Protein AF-A0A9D4SBM6-F1 (afdb_monomer_lite)

Sequence (102 aa):
MSIVPILRCQQIPYCDVNSSHTAMSTVPILRCQQFPYCDVNSSHSAMSTVPILRCQQFPYCDVNSSHTAMSIFLILRCQQFQYCDVNSSNSAMSTVSILRCQ

Foldseek 3Di:
DEDEAEDEADDDQEEEAEEEDEDQEYEYAYAYEDYAEYHAHYAYEHQEYEYHYEEEAYQEYEHEAEYEHQEYHAEAHYEDYNYYHHHYHYHYVYYHYDHHYD

Organism: Dreissena polymorpha (NCBI:txid45954)

pLDDT: mean 76.59, std 6.21, range [62.5, 85.69]

Radius of gyration: 13.08 Å; chains: 1; bounding box: 22×25×34 Å

Secondary structure (DSSP, 8-state):
-EE--EEEEES-SEEEEEEEEESSEE--EEEEES-SEEEEEEEEESSEE--EEEEEEEEEEEEEEEEEEEEEEEEEEEEEEEEEEEEEEEEEEEEEEEEEE-

Structure (mmCIF, N/CA/C/O backbone):
data_AF-A0A9D4SBM6-F1
#
_entry.id   AF-A0A9D4SBM6-F1
#
loop_
_atom_site.group_PDB
_atom_site.id
_atom_site.type_symbol
_atom_site.label_atom_id
_atom_site.label_alt_id
_atom_site.label_comp_id
_atom_site.label_asym_id
_atom_site.label_entity_id
_atom_site.label_seq_id
_atom_site.pdbx_PDB_ins_code
_atom_site.Cartn_x
_atom_site.Cartn_y
_atom_site.Cartn_z
_atom_site.occupancy
_atom_site.B_iso_or_equiv
_atom_site.auth_seq_id
_atom_site.auth_comp_id
_atom_site.auth_asym_id
_atom_site.auth_atom_id
_atom_site.pdbx_PDB_model_num
ATOM 1 N N . MET A 1 1 ? 12.780 8.195 -15.527 1.00 70.31 1 MET A N 1
ATOM 2 C CA . MET A 1 1 ? 11.978 9.172 -14.758 1.00 70.31 1 MET A CA 1
ATOM 3 C C . MET A 1 1 ? 11.522 8.476 -13.486 1.00 70.31 1 MET A C 1
ATOM 5 O O . MET A 1 1 ? 10.948 7.396 -13.598 1.00 70.31 1 MET A O 1
ATOM 9 N N . SER A 1 2 ? 11.851 9.022 -12.316 1.00 80.12 2 SER A N 1
ATOM 10 C CA . SER A 1 2 ? 11.610 8.386 -11.011 1.00 80.12 2 SER A CA 1
ATOM 11 C C . SER A 1 2 ? 10.697 9.262 -10.162 1.00 80.12 2 SER A C 1
ATOM 13 O O . SER A 1 2 ? 10.819 10.484 -10.222 1.00 80.12 2 SER A O 1
ATOM 15 N N . ILE A 1 3 ? 9.802 8.653 -9.382 1.00 82.81 3 ILE A N 1
ATOM 16 C CA . ILE A 1 3 ? 8.828 9.369 -8.545 1.00 82.81 3 ILE A CA 1
ATOM 17 C C . ILE A 1 3 ? 8.987 8.921 -7.090 1.00 82.81 3 ILE A C 1
ATOM 19 O O . ILE A 1 3 ? 9.069 7.724 -6.804 1.00 82.81 3 ILE A O 1
ATOM 23 N N . VAL A 1 4 ? 9.021 9.885 -6.170 1.00 85.69 4 VAL A N 1
ATOM 24 C CA . VAL A 1 4 ? 9.121 9.648 -4.722 1.00 85.69 4 VAL A CA 1
ATOM 25 C C . VAL A 1 4 ? 7.950 10.354 -4.033 1.00 85.69 4 VAL A C 1
ATOM 27 O O . VAL A 1 4 ? 8.103 11.484 -3.567 1.00 85.69 4 VAL A O 1
ATOM 30 N N . PRO A 1 5 ? 6.750 9.750 -4.032 1.00 79.75 5 PRO A N 1
ATOM 31 C CA . PRO A 1 5 ? 5.611 10.322 -3.336 1.00 79.75 5 PRO A CA 1
ATOM 32 C C . PRO A 1 5 ? 5.805 10.134 -1.828 1.00 79.75 5 PRO A C 1
ATOM 34 O O . PRO A 1 5 ? 6.087 9.033 -1.353 1.00 79.75 5 PRO A O 1
ATOM 37 N N . ILE A 1 6 ? 5.677 11.226 -1.077 1.00 82.62 6 ILE A N 1
ATOM 38 C CA . ILE A 1 6 ? 5.776 11.218 0.382 1.00 82.62 6 ILE A CA 1
ATOM 39 C C . ILE A 1 6 ? 4.440 11.679 0.933 1.00 82.62 6 ILE A C 1
ATOM 41 O O . ILE A 1 6 ? 4.046 12.824 0.714 1.00 82.62 6 ILE A O 1
ATOM 45 N N . LEU A 1 7 ? 3.781 10.810 1.690 1.00 78.25 7 LEU A N 1
ATOM 46 C CA . LEU A 1 7 ? 2.558 11.154 2.392 1.00 78.25 7 LEU A CA 1
ATOM 47 C C . LEU A 1 7 ? 2.750 11.008 3.901 1.00 78.25 7 LEU A C 1
ATOM 49 O O . LEU A 1 7 ? 3.341 10.045 4.404 1.00 78.25 7 LEU A O 1
ATOM 53 N N . ARG A 1 8 ? 2.269 12.014 4.631 1.00 77.19 8 ARG A N 1
ATOM 54 C CA . ARG A 1 8 ? 2.300 12.057 6.090 1.00 77.19 8 ARG A CA 1
ATOM 55 C C . ARG A 1 8 ? 0.896 12.334 6.605 1.00 77.19 8 ARG A C 1
ATOM 57 O O . ARG A 1 8 ? 0.384 13.428 6.406 1.00 77.19 8 ARG A O 1
ATOM 64 N N . CYS A 1 9 ? 0.324 11.362 7.300 1.00 70.56 9 CYS A N 1
ATOM 65 C CA . CYS A 1 9 ? -0.905 11.527 8.067 1.00 70.56 9 CYS A CA 1
ATOM 66 C C . CYS A 1 9 ? -0.509 11.777 9.541 1.00 70.56 9 CYS A C 1
ATOM 68 O O . CYS A 1 9 ? 0.220 10.965 10.123 1.00 70.56 9 CYS A O 1
ATOM 70 N N . GLN A 1 10 ? -0.994 12.870 10.162 1.00 71.25 10 GLN A N 1
ATOM 71 C CA . GLN A 1 10 ? -0.878 13.139 11.614 1.00 71.25 10 GLN A CA 1
ATOM 72 C C . GLN A 1 10 ? -2.213 13.650 12.220 1.00 71.25 10 GLN A C 1
ATOM 74 O O . GLN A 1 10 ? -2.836 14.524 11.631 1.00 71.25 10 GLN A O 1
ATOM 79 N N . GLN A 1 11 ? -2.626 13.134 13.392 1.00 63.00 11 GLN A N 1
ATOM 80 C CA . GLN A 1 11 ? -3.728 13.628 14.262 1.00 63.00 11 GLN A CA 1
ATOM 81 C C . GLN A 1 11 ? -5.153 13.837 13.655 1.00 63.00 11 GLN A C 1
ATOM 83 O O . GLN A 1 11 ? -5.696 14.935 13.682 1.00 63.00 11 GLN A O 1
ATOM 88 N N . ILE A 1 12 ? -5.816 12.779 13.180 1.00 63.03 12 ILE A N 1
ATOM 89 C CA . ILE A 1 12 ? -7.151 12.739 12.557 1.00 63.03 12 ILE A CA 1
ATOM 90 C C . ILE A 1 12 ? -7.802 11.381 12.867 1.00 63.03 12 ILE A C 1
ATOM 92 O O . ILE A 1 12 ? -7.158 10.350 12.745 1.00 63.03 12 ILE A O 1
ATOM 96 N N . PRO A 1 13 ? -9.079 11.321 13.262 1.00 65.62 13 PRO A N 1
ATOM 97 C CA . PRO A 1 13 ? -9.700 10.090 13.768 1.00 65.62 13 PRO A CA 1
ATOM 98 C C . PRO A 1 13 ? -9.765 8.935 12.750 1.00 65.62 13 PRO A C 1
ATOM 100 O O . PRO A 1 13 ? -9.902 7.781 13.147 1.00 65.62 13 PRO A O 1
ATOM 103 N N . TYR A 1 14 ? -9.655 9.236 11.458 1.00 72.81 14 TYR A N 1
ATOM 104 C CA . TYR A 1 14 ? -9.648 8.282 10.355 1.00 72.81 14 TYR A CA 1
ATOM 105 C C . TYR A 1 14 ? -8.741 8.834 9.244 1.00 72.81 14 TYR A C 1
ATOM 107 O O . TYR A 1 14 ? -8.877 10.004 8.879 1.00 72.81 14 TYR A O 1
ATOM 115 N N . CYS A 1 15 ? -7.807 8.029 8.734 1.00 72.31 15 CYS A N 1
ATOM 116 C CA . CYS A 1 15 ? -6.980 8.359 7.565 1.00 72.31 15 CYS A CA 1
ATOM 117 C C . CYS A 1 15 ? -7.167 7.243 6.526 1.00 72.31 15 CYS A C 1
ATOM 119 O O . CYS A 1 15 ? -6.873 6.087 6.818 1.00 72.31 15 CYS A O 1
ATOM 121 N N . ASP A 1 16 ? -7.669 7.611 5.347 1.00 79.62 16 ASP A N 1
ATOM 122 C CA . ASP A 1 16 ? -7.720 6.769 4.149 1.00 79.62 16 ASP A CA 1
ATOM 123 C C . ASP A 1 16 ? -6.781 7.385 3.113 1.00 79.62 16 ASP A C 1
ATOM 125 O O . ASP A 1 16 ? -6.848 8.583 2.806 1.00 79.62 16 ASP A O 1
ATOM 129 N N . VAL A 1 17 ? -5.851 6.568 2.634 1.00 75.44 17 VAL A N 1
ATOM 130 C CA . VAL A 1 17 ? -4.850 6.946 1.650 1.00 75.44 17 VAL A CA 1
ATOM 131 C C . VAL A 1 17 ? -4.979 6.047 0.439 1.00 75.44 17 VAL A C 1
ATOM 133 O O . VAL A 1 17 ? -4.598 4.883 0.499 1.00 75.44 17 VAL A O 1
ATOM 136 N N . ASN A 1 18 ? -5.348 6.624 -0.704 1.00 82.44 18 ASN A N 1
ATOM 137 C CA . ASN A 1 18 ? -5.228 5.954 -1.994 1.00 82.44 18 ASN A CA 1
ATOM 138 C C . ASN A 1 18 ? -4.126 6.606 -2.841 1.00 82.44 18 ASN A C 1
ATOM 140 O O . ASN A 1 18 ? -4.155 7.811 -3.095 1.00 82.44 18 ASN A O 1
ATOM 144 N N . SER A 1 19 ? -3.133 5.831 -3.277 1.00 76.00 19 SER A N 1
ATOM 145 C CA . SER A 1 19 ? -2.013 6.330 -4.089 1.00 76.00 19 SER A CA 1
ATOM 146 C C . SER A 1 19 ? -1.733 5.425 -5.281 1.00 76.00 19 SER A C 1
ATOM 148 O O . SER A 1 19 ? -1.478 4.234 -5.122 1.00 76.00 19 SER A O 1
ATOM 150 N N . SER A 1 20 ? -1.712 6.003 -6.485 1.00 81.62 20 SER A N 1
ATOM 151 C CA . SER A 1 20 ? -1.428 5.275 -7.724 1.00 81.62 20 SER A CA 1
ATOM 152 C C . SER A 1 20 ? -0.358 5.962 -8.565 1.00 81.62 20 SER A C 1
ATOM 154 O O . SER A 1 20 ? -0.502 7.140 -8.896 1.00 81.62 20 SER A O 1
ATOM 156 N N . HIS A 1 21 ? 0.695 5.235 -8.948 1.00 77.75 21 HIS A N 1
ATOM 157 C CA . HIS A 1 21 ? 1.800 5.802 -9.731 1.00 77.75 21 HIS A CA 1
ATOM 158 C C . HIS A 1 21 ? 2.347 4.830 -10.774 1.00 77.75 21 HIS A C 1
ATOM 160 O O . HIS A 1 21 ? 2.520 3.642 -10.496 1.00 77.75 21 HIS A O 1
ATOM 166 N N . THR A 1 22 ? 2.708 5.382 -11.935 1.00 81.25 22 THR A N 1
ATOM 167 C CA . THR A 1 22 ? 3.383 4.664 -13.022 1.00 81.25 22 THR A CA 1
ATOM 168 C C . THR A 1 22 ? 4.674 5.392 -13.380 1.00 81.25 22 THR A C 1
ATOM 170 O O . THR A 1 22 ? 4.636 6.562 -13.761 1.00 81.25 22 THR A O 1
ATOM 173 N N . ALA A 1 23 ? 5.826 4.737 -13.232 1.00 79.81 23 ALA A N 1
ATOM 174 C CA . ALA A 1 23 ? 7.133 5.340 -13.522 1.00 79.81 23 ALA A CA 1
ATOM 175 C C . ALA A 1 23 ? 8.186 4.284 -13.873 1.00 79.81 23 ALA A C 1
ATOM 177 O O . ALA A 1 23 ? 7.920 3.094 -13.816 1.00 79.81 23 ALA A O 1
ATOM 178 N N . MET A 1 24 ? 9.419 4.694 -14.185 1.00 81.94 24 MET A N 1
ATOM 179 C C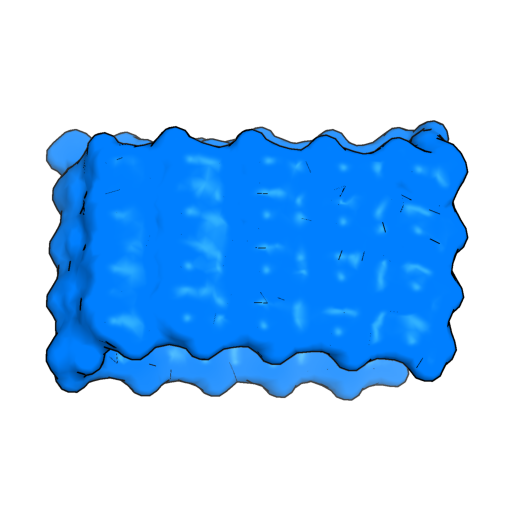A . MET A 1 24 ? 10.525 3.727 -14.297 1.00 81.94 24 MET A CA 1
ATOM 180 C C . MET A 1 24 ? 10.924 3.195 -12.916 1.00 81.94 24 MET A C 1
ATOM 182 O O . MET A 1 24 ? 11.162 2.000 -12.760 1.00 81.94 24 MET A O 1
ATOM 186 N N . SER A 1 25 ? 10.932 4.073 -11.911 1.00 81.69 25 SER A N 1
ATOM 187 C CA . SER A 1 25 ? 11.169 3.708 -10.515 1.00 81.69 25 SER A CA 1
ATOM 188 C C . SER A 1 25 ? 10.253 4.502 -9.586 1.00 81.69 25 SER A C 1
ATOM 190 O O . SER A 1 25 ? 10.114 5.718 -9.749 1.00 81.69 25 SER A O 1
ATOM 192 N N . THR A 1 26 ? 9.671 3.834 -8.592 1.00 82.12 26 THR A N 1
ATOM 193 C CA . THR A 1 26 ? 8.775 4.437 -7.590 1.00 82.12 26 THR A CA 1
ATOM 194 C C . THR A 1 26 ? 9.236 4.125 -6.173 1.00 82.12 26 THR A C 1
ATOM 196 O O . THR A 1 26 ? 9.446 2.965 -5.830 1.00 82.12 26 THR A O 1
ATOM 199 N N . VAL A 1 27 ? 9.355 5.151 -5.330 1.00 85.25 27 VAL A N 1
ATOM 200 C CA . VAL A 1 27 ? 9.695 4.999 -3.904 1.00 85.25 27 VAL A CA 1
ATOM 201 C C . VAL A 1 27 ? 8.615 5.675 -3.059 1.00 85.25 27 VAL A C 1
ATOM 203 O O . VAL A 1 27 ? 8.789 6.826 -2.656 1.00 85.25 27 VAL A O 1
ATOM 206 N N . PRO A 1 28 ? 7.459 5.027 -2.850 1.00 78.62 28 PRO A N 1
ATOM 207 C CA . PRO A 1 28 ? 6.401 5.595 -2.032 1.00 78.62 28 PRO A CA 1
ATOM 208 C C . PRO A 1 28 ? 6.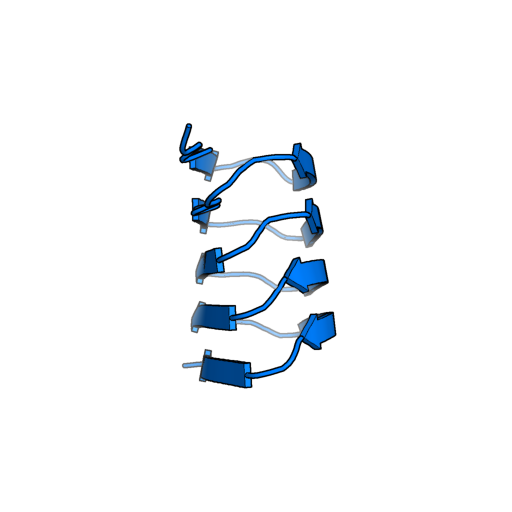771 5.506 -0.554 1.00 78.62 28 PRO A C 1
ATOM 210 O O . PRO A 1 28 ? 7.155 4.450 -0.049 1.00 78.62 28 PRO A O 1
ATOM 213 N N . ILE A 1 29 ? 6.662 6.637 0.139 1.00 83.06 29 ILE A N 1
ATOM 214 C CA . ILE A 1 29 ? 6.934 6.741 1.569 1.00 83.06 29 ILE A CA 1
ATOM 215 C C . ILE A 1 29 ? 5.656 7.185 2.266 1.00 83.06 29 ILE A C 1
ATOM 217 O O . ILE A 1 29 ? 5.238 8.335 2.125 1.00 83.06 29 ILE A O 1
ATOM 221 N N . LEU A 1 30 ? 5.083 6.299 3.075 1.00 77.69 30 LEU A N 1
ATOM 222 C CA . LEU A 1 30 ? 3.926 6.608 3.900 1.00 77.69 30 LEU A CA 1
ATOM 223 C C . LEU A 1 30 ? 4.292 6.565 5.382 1.00 77.69 30 LEU A C 1
ATOM 225 O O . LEU A 1 30 ? 4.882 5.603 5.883 1.00 77.69 30 LEU A O 1
ATOM 229 N N . ARG A 1 31 ? 3.954 7.644 6.092 1.00 78.81 31 ARG A N 1
ATOM 230 C CA . ARG A 1 31 ? 4.144 7.759 7.541 1.00 78.81 31 ARG A CA 1
ATOM 231 C C . ARG A 1 31 ? 2.836 8.147 8.214 1.00 78.81 31 ARG A C 1
ATOM 233 O O . ARG A 1 31 ? 2.349 9.255 7.996 1.00 78.81 31 ARG A O 1
ATOM 240 N N . CYS A 1 32 ? 2.350 7.281 9.092 1.00 71.75 32 CYS A N 1
ATOM 241 C CA . CYS A 1 32 ? 1.129 7.498 9.860 1.00 71.75 32 CYS A CA 1
ATOM 242 C C . CYS A 1 32 ? 1.450 7.441 11.367 1.00 71.75 32 CYS A C 1
ATOM 244 O O . CYS A 1 32 ? 2.167 6.543 11.822 1.00 71.75 32 CYS A O 1
ATOM 246 N N . GLN A 1 33 ? 0.967 8.421 12.140 1.00 71.56 33 GLN A N 1
ATOM 247 C CA . GLN A 1 33 ? 1.205 8.534 13.587 1.00 71.56 33 GLN A CA 1
ATOM 248 C C . GLN A 1 33 ? -0.081 8.921 14.337 1.00 71.56 33 GLN A C 1
ATOM 250 O O . GLN A 1 33 ? -0.678 9.943 14.002 1.00 71.56 33 GLN A O 1
ATOM 255 N N . GLN A 1 34 ? -0.406 8.167 15.398 1.00 62.50 34 GLN A N 1
ATOM 256 C CA . GLN A 1 34 ? -1.452 8.459 16.399 1.00 62.50 34 GLN A CA 1
ATOM 257 C C . GLN A 1 34 ? -2.893 8.505 15.865 1.00 62.50 34 GLN A C 1
ATOM 259 O O . GLN A 1 34 ? -3.498 9.578 15.819 1.00 62.50 34 GLN A O 1
ATOM 264 N N . PHE A 1 35 ? -3.474 7.349 15.520 1.00 65.88 35 PHE A N 1
ATOM 265 C CA . PHE A 1 35 ? -4.854 7.286 15.017 1.00 65.88 35 PHE A CA 1
ATOM 266 C C . PHE A 1 35 ? -5.630 6.046 15.490 1.00 65.88 35 PHE A C 1
ATOM 268 O O . PHE A 1 35 ? -5.012 5.008 15.709 1.00 65.88 35 PHE A 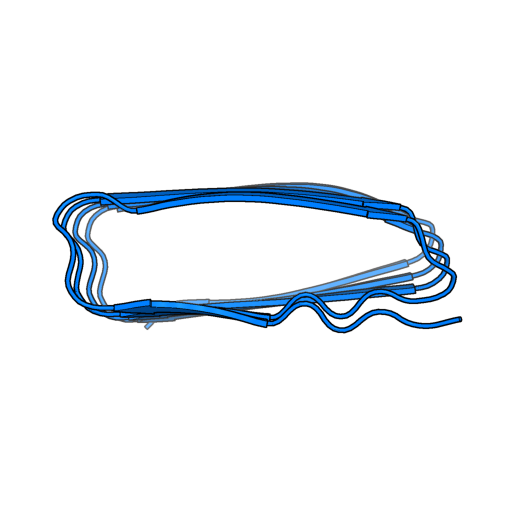O 1
ATOM 275 N N . PRO A 1 36 ? -6.975 6.107 15.590 1.00 63.72 36 PRO A N 1
ATOM 276 C CA . PRO A 1 36 ? -7.820 4.943 15.866 1.00 63.72 36 PRO A CA 1
ATOM 277 C C . PRO A 1 36 ? -7.872 3.919 14.718 1.00 63.72 36 PRO A C 1
ATOM 279 O O . PRO A 1 36 ? -7.888 2.715 14.971 1.00 63.72 36 PRO A O 1
ATOM 282 N N . TYR A 1 37 ? -7.912 4.399 13.470 1.00 71.06 37 TYR A N 1
ATOM 283 C CA . TYR A 1 37 ? -8.053 3.581 12.264 1.00 71.06 37 TYR A CA 1
ATOM 284 C C . TYR A 1 37 ? -7.284 4.208 11.093 1.00 71.06 37 TYR A C 1
ATOM 286 O O . TYR A 1 37 ? -7.350 5.424 10.884 1.00 71.06 37 TYR A O 1
ATOM 294 N N . CYS A 1 38 ? -6.571 3.384 10.327 1.00 72.62 38 CYS A N 1
ATOM 295 C CA . CYS A 1 38 ? -5.863 3.790 9.114 1.00 72.62 38 CYS A CA 1
ATOM 296 C C . CYS A 1 38 ? -6.103 2.764 8.009 1.00 72.62 38 CYS A C 1
ATOM 298 O O . CYS A 1 38 ? -5.886 1.580 8.252 1.00 72.62 38 CYS A O 1
ATOM 300 N N . ASP A 1 39 ? -6.492 3.231 6.825 1.00 79.81 39 ASP A N 1
ATOM 301 C CA . ASP A 1 39 ? -6.573 2.441 5.594 1.00 79.81 39 ASP A CA 1
ATOM 302 C C . ASP A 1 39 ? -5.584 3.005 4.577 1.00 79.81 39 ASP A C 1
ATOM 304 O O . ASP A 1 39 ? -5.481 4.222 4.382 1.00 79.81 39 ASP A O 1
ATOM 308 N N . VAL A 1 40 ? -4.805 2.125 3.967 1.00 76.62 40 VAL A N 1
ATOM 309 C CA . VAL A 1 40 ? -3.803 2.495 2.980 1.00 76.62 40 VAL A CA 1
ATOM 310 C C . VAL A 1 40 ? -3.943 1.588 1.779 1.00 76.62 40 VAL A C 1
ATOM 312 O O . VAL A 1 40 ? -3.507 0.443 1.821 1.00 76.62 40 VAL A O 1
ATOM 315 N N . ASN A 1 41 ? -4.404 2.137 0.662 1.00 83.19 41 ASN A N 1
ATOM 316 C CA . ASN A 1 41 ? -4.410 1.467 -0.625 1.00 83.19 41 ASN A CA 1
ATOM 317 C C . ASN A 1 41 ? -3.358 2.073 -1.570 1.00 83.19 41 ASN A C 1
ATOM 319 O O . ASN A 1 41 ? -3.411 3.240 -1.959 1.00 83.19 41 ASN A O 1
ATOM 323 N N . SER A 1 42 ? -2.357 1.288 -1.954 1.00 77.44 42 SER A N 1
ATOM 324 C CA . SER A 1 42 ? -1.266 1.737 -2.827 1.00 77.44 42 SER A CA 1
ATOM 325 C C . SER A 1 42 ? -1.136 0.839 -4.047 1.00 77.44 42 SER A C 1
ATOM 327 O O . SER A 1 42 ? -1.013 -0.372 -3.918 1.00 77.44 42 SER A O 1
ATOM 329 N N . SER A 1 43 ? -1.137 1.422 -5.246 1.00 83.00 43 SER A N 1
ATOM 330 C CA . SER A 1 43 ? -1.001 0.699 -6.516 1.00 83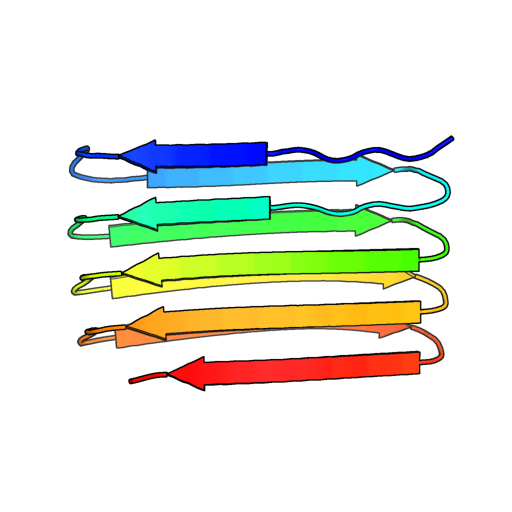.00 43 SER A CA 1
ATOM 331 C C . SER A 1 43 ? 0.127 1.285 -7.364 1.00 83.00 43 SER A C 1
ATOM 333 O O . SER A 1 43 ? 0.039 2.417 -7.841 1.00 83.00 43 SER A O 1
ATOM 335 N N . HIS A 1 44 ? 1.210 0.539 -7.576 1.00 81.00 44 HIS A N 1
ATOM 336 C CA . HIS A 1 44 ? 2.371 1.041 -8.324 1.00 81.00 44 HIS A CA 1
ATOM 337 C C . HIS A 1 44 ? 2.787 0.107 -9.448 1.00 81.00 44 HIS A C 1
ATOM 339 O O . HIS A 1 44 ? 2.869 -1.105 -9.268 1.00 81.00 44 HIS A O 1
ATOM 345 N N . SER A 1 45 ? 3.072 0.698 -10.605 1.00 81.69 45 SER A N 1
ATOM 346 C CA . SER A 1 45 ? 3.601 0.000 -11.775 1.00 81.69 45 SER A CA 1
ATOM 347 C C . SER A 1 45 ? 4.922 0.642 -12.186 1.00 81.69 45 SER A C 1
ATOM 349 O O . SER A 1 45 ? 4.942 1.784 -12.650 1.00 81.69 45 SER A O 1
ATOM 351 N N . ALA A 1 46 ? 6.037 -0.060 -11.988 1.00 82.19 46 ALA A N 1
ATOM 352 C CA . ALA A 1 46 ? 7.363 0.460 -12.323 1.00 82.19 46 ALA A CA 1
ATOM 353 C C . ALA A 1 46 ? 8.364 -0.647 -12.643 1.00 82.19 46 ALA A C 1
ATOM 355 O O . ALA A 1 46 ? 8.091 -1.798 -12.374 1.00 82.19 46 ALA A O 1
ATOM 356 N N . MET A 1 47 ? 9.554 -0.351 -13.175 1.00 83.06 47 MET A N 1
ATOM 357 C CA . MET A 1 47 ? 10.603 -1.384 -13.250 1.00 83.06 47 MET A CA 1
ATOM 358 C C . MET A 1 47 ? 11.155 -1.728 -11.864 1.00 83.06 47 MET A C 1
ATOM 360 O O . MET A 1 47 ? 11.459 -2.888 -11.595 1.00 83.06 47 MET A O 1
ATOM 364 N N . SER A 1 48 ? 11.241 -0.741 -10.972 1.00 80.50 48 SER A N 1
ATOM 365 C CA . SER A 1 48 ? 11.666 -0.938 -9.586 1.00 80.50 48 SER A CA 1
ATOM 366 C C . SER A 1 48 ? 10.756 -0.181 -8.622 1.00 80.50 48 SER A C 1
ATOM 368 O O . SER A 1 48 ? 10.527 1.018 -8.797 1.00 80.50 48 SER A O 1
ATOM 370 N N . THR A 1 49 ? 10.243 -0.868 -7.601 1.00 81.25 49 THR A N 1
ATOM 371 C CA . THR A 1 49 ? 9.391 -0.263 -6.567 1.00 81.25 49 THR A CA 1
ATOM 372 C C . THR A 1 49 ? 9.987 -0.489 -5.185 1.00 81.25 49 THR A C 1
ATOM 374 O O . THR A 1 49 ? 10.299 -1.620 -4.825 1.00 81.25 49 THR A O 1
ATOM 377 N N . VAL A 1 50 ? 10.112 0.574 -4.388 1.00 84.62 50 VAL A N 1
ATOM 378 C CA . VAL A 1 50 ? 10.598 0.498 -3.000 1.00 84.62 50 VAL A CA 1
ATOM 379 C C . VAL A 1 50 ? 9.579 1.127 -2.047 1.00 84.62 50 VAL A C 1
ATOM 381 O O . VAL A 1 50 ? 9.697 2.31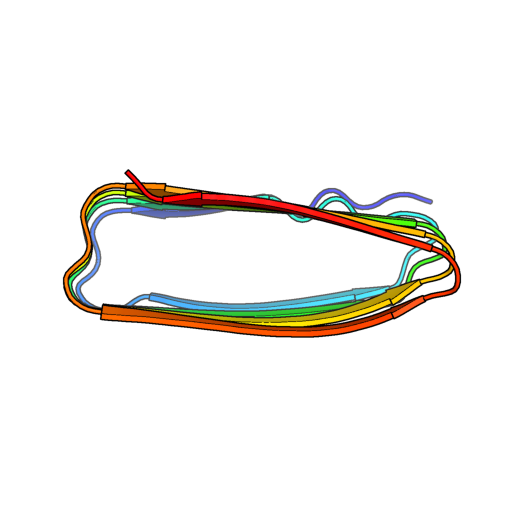2 -1.727 1.00 84.62 50 VAL A O 1
ATOM 384 N N . PRO A 1 51 ? 8.550 0.379 -1.613 1.00 77.50 51 PRO A N 1
ATOM 385 C CA . PRO A 1 51 ? 7.574 0.885 -0.661 1.00 77.50 51 PRO A CA 1
ATOM 386 C C . PRO A 1 51 ? 8.146 0.980 0.745 1.00 77.50 51 PRO A C 1
ATOM 388 O O . PRO A 1 51 ? 8.715 0.018 1.259 1.00 77.50 51 PRO A O 1
ATOM 391 N N . ILE A 1 52 ? 7.961 2.133 1.386 1.00 83.25 52 ILE A N 1
ATOM 392 C CA . ILE A 1 52 ? 8.350 2.365 2.775 1.00 83.25 52 ILE A CA 1
ATOM 393 C C . ILE A 1 52 ? 7.122 2.811 3.557 1.00 83.25 52 ILE A C 1
ATOM 395 O O . ILE A 1 52 ? 6.696 3.961 3.466 1.00 83.25 52 ILE A O 1
ATOM 399 N N . LEU A 1 53 ? 6.601 1.917 4.389 1.00 77.94 53 LEU A N 1
ATOM 400 C CA . LEU A 1 53 ? 5.469 2.191 5.259 1.00 77.94 53 LEU A CA 1
ATOM 401 C C . LEU A 1 53 ? 5.909 2.206 6.723 1.00 77.94 53 LEU A C 1
ATOM 403 O O . LEU A 1 53 ? 6.564 1.278 7.209 1.00 77.94 53 LEU A O 1
ATOM 407 N N . ARG A 1 54 ? 5.569 3.287 7.434 1.00 79.06 54 ARG A N 1
ATOM 408 C CA . ARG A 1 54 ? 5.851 3.444 8.865 1.00 79.06 54 ARG A CA 1
ATOM 409 C C . ARG A 1 54 ? 4.600 3.856 9.632 1.00 79.06 54 ARG A C 1
ATOM 411 O O . ARG A 1 54 ? 4.156 4.996 9.502 1.00 79.06 54 ARG A O 1
ATOM 418 N N . CYS A 1 55 ? 4.131 2.968 10.499 1.00 72.75 55 CYS A N 1
ATOM 419 C CA . CYS A 1 55 ? 2.961 3.167 11.348 1.00 72.75 55 CYS A CA 1
ATOM 420 C C . CYS A 1 55 ? 3.370 3.127 12.836 1.00 72.75 55 CYS A C 1
ATOM 422 O O . CYS A 1 55 ? 4.059 2.205 13.264 1.00 72.75 55 CYS A O 1
ATOM 424 N N . GLN A 1 56 ? 2.993 4.129 13.637 1.00 72.81 56 GLN A N 1
ATOM 425 C CA . GLN A 1 56 ? 3.131 4.134 15.100 1.00 72.81 56 GLN A CA 1
ATOM 426 C C . GLN A 1 56 ? 1.798 4.456 15.809 1.00 72.81 56 GLN A C 1
ATOM 428 O O . GLN A 1 56 ? 1.192 5.483 15.498 1.00 72.81 56 GLN A O 1
ATOM 433 N N . GLN A 1 57 ? 1.433 3.644 16.815 1.00 64.06 57 GLN A N 1
ATOM 434 C CA . GLN A 1 57 ? 0.316 3.840 17.763 1.00 64.06 57 GLN A CA 1
ATOM 435 C C . GLN A 1 57 ? -1.095 3.771 17.142 1.00 64.06 57 GLN A C 1
ATOM 437 O O . GLN A 1 57 ? -1.707 4.811 16.895 1.00 64.06 57 GLN A O 1
ATOM 442 N N . PHE A 1 58 ? -1.618 2.552 16.936 1.00 67.81 58 PHE A N 1
ATOM 443 C CA . PHE A 1 58 ? -2.924 2.303 16.294 1.00 67.81 58 PHE A CA 1
ATOM 444 C C . PHE A 1 58 ? -3.737 1.172 16.941 1.00 67.81 58 PHE A C 1
ATOM 446 O O . PHE A 1 58 ? -3.220 0.077 17.084 1.00 67.81 58 PHE A O 1
ATOM 453 N N . PRO A 1 59 ? -5.037 1.319 17.225 1.00 64.31 59 PRO A N 1
ATOM 454 C CA . PRO A 1 59 ? -5.914 0.175 17.472 1.00 64.31 59 PRO A CA 1
ATOM 455 C C . PRO A 1 59 ? -6.073 -0.716 16.232 1.00 64.31 59 PRO A C 1
ATOM 457 O O . PRO A 1 59 ? -5.995 -1.934 16.366 1.00 64.31 59 PRO A O 1
ATOM 460 N N . TYR A 1 60 ? -6.266 -0.123 15.047 1.00 70.00 60 TYR A N 1
ATOM 461 C CA . TYR A 1 60 ? -6.499 -0.847 13.793 1.00 70.00 60 TYR A CA 1
ATOM 462 C C . TYR A 1 60 ? -5.764 -0.194 12.611 1.00 70.00 60 TYR A C 1
ATOM 464 O O . TYR A 1 60 ? -5.795 1.029 12.451 1.00 70.00 60 TYR A O 1
ATOM 472 N N . CYS A 1 61 ? -5.113 -1.001 11.777 1.00 72.38 61 CYS A N 1
ATOM 473 C CA . CYS A 1 61 ? -4.448 -0.565 10.549 1.00 72.38 61 CYS A CA 1
ATOM 474 C C . CYS A 1 61 ? -4.706 -1.594 9.445 1.00 72.38 61 CYS A C 1
ATOM 476 O O . CYS A 1 61 ? -4.448 -2.773 9.668 1.00 72.38 61 CYS A O 1
ATOM 478 N N . ASP A 1 62 ? -5.166 -1.146 8.281 1.00 78.75 62 ASP A N 1
ATOM 479 C CA . ASP A 1 62 ? -5.270 -1.943 7.059 1.00 78.75 62 ASP A CA 1
ATOM 480 C C . ASP A 1 62 ? -4.367 -1.330 5.988 1.00 78.75 62 ASP A C 1
ATOM 482 O O . ASP A 1 62 ? -4.296 -0.108 5.816 1.00 78.75 62 ASP A O 1
ATOM 486 N N . VAL A 1 63 ? -3.597 -2.179 5.323 1.00 75.94 63 VAL A N 1
ATOM 487 C CA . VAL A 1 63 ? -2.643 -1.789 4.296 1.00 75.94 63 VAL A CA 1
ATOM 488 C C . VAL A 1 63 ? -2.789 -2.747 3.130 1.00 75.94 63 VAL A C 1
ATOM 490 O O . VAL A 1 63 ? -2.276 -3.863 3.165 1.00 75.94 63 VAL A O 1
ATOM 493 N N . ASN A 1 64 ? -3.379 -2.267 2.045 1.00 82.31 64 ASN A N 1
ATOM 494 C CA . ASN A 1 64 ? -3.445 -2.966 0.779 1.00 82.31 64 ASN A CA 1
ATOM 495 C C . ASN A 1 64 ? -2.448 -2.365 -0.223 1.00 82.31 64 ASN A C 1
ATOM 497 O O . ASN A 1 64 ? -2.511 -1.198 -0.603 1.00 82.31 64 ASN A O 1
ATOM 501 N N . SER A 1 65 ? -1.477 -3.158 -0.661 1.00 75.94 65 SER A N 1
ATOM 502 C CA . SER A 1 65 ? -0.423 -2.710 -1.574 1.00 75.94 65 SER A CA 1
ATOM 503 C C . SER A 1 65 ? -0.318 -3.631 -2.781 1.00 75.94 65 SER A C 1
ATOM 505 O O . SER A 1 65 ? 0.020 -4.801 -2.649 1.00 75.94 65 SER A O 1
ATOM 507 N N . SER A 1 66 ? -0.574 -3.097 -3.970 1.00 83.00 66 SER A N 1
ATOM 508 C CA . SER A 1 66 ? -0.438 -3.799 -5.244 1.00 83.00 66 SER A CA 1
ATOM 509 C C . SER A 1 66 ? 0.734 -3.231 -6.040 1.00 83.00 66 SER A C 1
ATOM 511 O O . SER A 1 66 ? 0.743 -2.055 -6.415 1.00 83.00 66 SER A O 1
ATOM 513 N N . HIS A 1 67 ? 1.748 -4.047 -6.311 1.00 81.00 67 HIS A N 1
ATOM 514 C CA . HIS A 1 67 ? 2.931 -3.610 -7.049 1.00 81.00 67 HIS A CA 1
ATOM 515 C C . HIS A 1 67 ? 3.207 -4.529 -8.231 1.00 81.00 67 HIS A C 1
ATOM 517 O O . HIS A 1 67 ? 3.302 -5.745 -8.086 1.00 81.00 67 HIS A O 1
ATOM 523 N N . THR A 1 68 ? 3.382 -3.934 -9.407 1.00 83.25 68 THR A N 1
ATOM 524 C CA . THR A 1 68 ? 3.824 -4.636 -10.615 1.00 83.25 68 THR A CA 1
ATOM 525 C C . THR A 1 68 ? 5.178 -4.078 -11.016 1.00 83.25 68 THR A C 1
ATOM 527 O O . THR A 1 68 ? 5.269 -2.919 -11.431 1.00 83.25 68 THR A O 1
ATOM 530 N N . ALA A 1 69 ? 6.240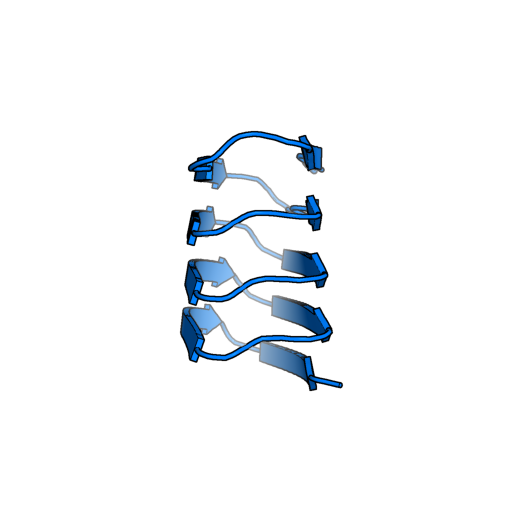 -4.866 -10.838 1.00 83.12 69 ALA A N 1
ATOM 531 C CA . ALA A 1 69 ? 7.592 -4.427 -11.165 1.00 83.12 69 ALA A CA 1
ATOM 532 C C . ALA A 1 69 ? 8.553 -5.563 -11.489 1.00 83.12 69 ALA A C 1
ATOM 534 O O . ALA A 1 69 ? 8.254 -6.713 -11.228 1.00 83.12 69 ALA A O 1
ATOM 535 N N . MET A 1 70 ? 9.734 -5.271 -12.037 1.00 84.19 70 MET A N 1
ATOM 536 C CA . MET A 1 70 ? 10.779 -6.301 -12.151 1.00 84.19 70 MET A CA 1
ATOM 537 C C . MET A 1 70 ? 11.365 -6.617 -10.773 1.00 84.19 70 MET A C 1
ATOM 539 O O . MET A 1 70 ? 11.551 -7.786 -10.431 1.00 84.19 70 MET A O 1
ATOM 543 N N . SER A 1 71 ? 11.573 -5.572 -9.969 1.00 80.94 71 SER A N 1
ATOM 544 C CA . SER A 1 71 ? 12.106 -5.670 -8.612 1.00 80.94 71 SER A CA 1
ATOM 545 C C . SER A 1 71 ? 11.245 -4.892 -7.619 1.00 80.94 71 SER A C 1
ATOM 547 O O . SER A 1 71 ? 10.933 -3.719 -7.841 1.00 80.94 71 SER A O 1
ATOM 549 N N . ILE A 1 72 ? 10.895 -5.527 -6.501 1.00 80.69 72 ILE A N 1
ATOM 550 C CA . ILE A 1 72 ? 10.146 -4.917 -5.396 1.00 80.69 72 ILE A CA 1
ATOM 551 C C . ILE A 1 72 ? 10.954 -5.048 -4.105 1.00 80.69 72 ILE A C 1
ATOM 553 O O . ILE A 1 72 ? 11.398 -6.140 -3.752 1.00 80.69 72 ILE A O 1
ATOM 557 N N . PHE A 1 73 ? 11.116 -3.939 -3.384 1.00 83.25 73 PHE A N 1
ATOM 558 C CA . PHE A 1 73 ? 11.738 -3.909 -2.062 1.00 83.25 73 PHE A CA 1
ATOM 559 C C . PHE A 1 73 ? 10.807 -3.257 -1.037 1.00 83.25 73 PHE A C 1
ATOM 561 O O . PHE A 1 73 ? 10.788 -2.037 -0.885 1.00 83.25 73 PHE A O 1
ATOM 568 N N . LEU A 1 74 ? 10.021 -4.071 -0.336 1.00 78.69 74 LEU A N 1
ATOM 569 C CA . LEU A 1 74 ? 9.024 -3.625 0.632 1.00 78.69 74 LEU A CA 1
ATOM 570 C C . LEU A 1 74 ? 9.639 -3.478 2.028 1.00 78.69 74 LEU A C 1
ATOM 572 O O . LEU A 1 74 ? 10.206 -4.422 2.576 1.00 78.69 74 LEU A O 1
ATOM 576 N N . ILE A 1 75 ? 9.487 -2.302 2.634 1.00 83.44 75 ILE A N 1
ATOM 577 C CA . ILE A 1 75 ? 9.858 -2.030 4.023 1.00 83.44 75 ILE A CA 1
ATOM 578 C C . ILE A 1 75 ? 8.608 -1.618 4.789 1.00 83.44 75 ILE A C 1
ATOM 580 O O . ILE A 1 75 ? 8.099 -0.511 4.620 1.00 83.44 75 ILE A O 1
ATOM 584 N N . LEU A 1 76 ? 8.178 -2.478 5.705 1.00 77.25 76 LEU A N 1
ATOM 585 C CA . LEU A 1 76 ? 7.071 -2.215 6.606 1.00 77.25 76 LEU A CA 1
ATOM 586 C C . LEU A 1 76 ? 7.574 -2.164 8.049 1.00 77.25 76 LEU A C 1
ATOM 588 O O . LEU A 1 76 ? 8.178 -3.113 8.557 1.00 77.25 76 LEU A O 1
ATOM 592 N N . ARG A 1 77 ? 7.343 -1.032 8.717 1.00 79.50 77 ARG A N 1
ATOM 593 C CA . ARG A 1 77 ? 7.636 -0.857 10.140 1.00 79.50 77 ARG A CA 1
ATOM 594 C C . ARG A 1 77 ? 6.409 -0.389 10.884 1.00 79.50 77 ARG A C 1
ATOM 596 O O . ARG A 1 77 ? 5.958 0.735 10.680 1.00 79.50 77 ARG A O 1
ATOM 603 N N . CYS A 1 78 ? 5.968 -1.198 11.824 1.00 70.50 78 CYS A N 1
ATOM 604 C CA . CYS A 1 78 ? 4.807 -0.904 12.627 1.00 70.50 78 CYS A CA 1
ATOM 605 C C . CYS A 1 78 ? 5.227 -0.964 14.114 1.00 70.50 78 CYS A C 1
ATOM 607 O O . CYS A 1 78 ? 5.931 -1.887 14.518 1.00 70.50 78 CYS A O 1
ATOM 609 N N . GLN A 1 79 ? 4.835 0.026 14.930 1.00 71.56 79 GLN A N 1
ATOM 610 C CA . GLN A 1 79 ? 4.909 -0.061 16.397 1.00 71.56 79 GLN A CA 1
ATOM 611 C C . GLN A 1 79 ? 3.549 0.130 17.097 1.00 71.56 79 GLN A C 1
ATOM 613 O O . GLN A 1 79 ? 2.816 1.054 16.736 1.00 71.56 79 GLN A O 1
ATOM 618 N N . GLN A 1 80 ? 3.273 -0.673 18.134 1.00 66.25 80 GLN A N 1
ATOM 619 C CA . GLN A 1 80 ? 2.118 -0.571 19.049 1.00 66.25 80 GLN A CA 1
ATOM 620 C C . GLN A 1 80 ? 0.738 -0.609 18.359 1.00 66.25 80 GLN A C 1
ATOM 622 O O . GLN A 1 80 ? 0.106 0.437 18.180 1.00 66.25 80 GLN A O 1
ATOM 627 N N . PHE A 1 81 ? 0.252 -1.812 18.022 1.00 68.56 81 PHE A N 1
ATOM 628 C CA . PHE A 1 81 ? -1.120 -2.028 17.532 1.00 68.56 81 PHE A CA 1
ATOM 629 C C . PHE A 1 81 ? -1.860 -3.170 18.195 1.00 68.56 81 PHE A C 1
ATOM 631 O O . PHE A 1 81 ? -1.250 -4.119 18.680 1.00 68.56 81 PHE A O 1
ATOM 638 N N . GLN A 1 82 ? -3.189 -3.065 18.161 1.00 67.44 82 GLN A N 1
ATOM 639 C CA . GLN A 1 82 ? -4.092 -4.126 18.595 1.00 67.44 82 GLN A CA 1
ATOM 640 C C . GLN A 1 82 ? -4.483 -5.044 17.425 1.00 67.44 82 GLN A C 1
ATOM 642 O O . GLN A 1 82 ? -4.502 -6.259 17.596 1.00 67.44 82 GLN A O 1
ATOM 647 N N . TYR A 1 83 ? -4.722 -4.477 16.238 1.00 68.19 83 TYR A N 1
ATOM 648 C CA . TYR A 1 83 ? -4.999 -5.190 14.990 1.00 68.19 83 TYR A CA 1
ATOM 649 C C . TYR A 1 83 ? -4.286 -4.519 13.809 1.00 68.19 83 TYR A C 1
ATOM 651 O O . TYR A 1 83 ? -4.275 -3.295 13.683 1.00 68.19 83 TYR A O 1
ATOM 659 N N . CYS A 1 84 ? -3.665 -5.327 12.952 1.00 69.12 84 CYS A N 1
ATOM 660 C CA . CYS A 1 84 ? -2.976 -4.877 11.747 1.00 69.12 84 CYS A CA 1
ATOM 661 C C . CYS A 1 84 ? -3.197 -5.922 10.651 1.00 69.12 84 CYS A C 1
ATOM 663 O O . CYS A 1 84 ? -2.800 -7.074 10.842 1.00 69.12 84 CYS A O 1
ATOM 665 N N . ASP A 1 85 ? -3.820 -5.520 9.548 1.00 76.00 85 ASP A N 1
ATOM 666 C CA . ASP A 1 85 ? -3.909 -6.308 8.324 1.00 76.00 85 ASP A CA 1
ATOM 667 C C . ASP A 1 85 ? -3.022 -5.674 7.251 1.00 76.00 85 ASP A C 1
ATOM 669 O O . ASP A 1 85 ? -2.932 -4.452 7.113 1.00 76.00 85 ASP A O 1
ATOM 673 N N . VAL A 1 86 ? -2.279 -6.520 6.548 1.00 73.19 86 VAL A N 1
ATOM 674 C CA . VAL A 1 86 ? -1.345 -6.102 5.509 1.00 73.19 86 VAL A CA 1
ATOM 675 C C . VAL A 1 86 ? -1.475 -7.078 4.362 1.00 73.19 86 VAL A C 1
ATOM 677 O O . VAL A 1 86 ? -0.878 -8.158 4.368 1.00 73.19 86 VAL A O 1
ATOM 680 N N . ASN A 1 87 ? -2.203 -6.660 3.338 1.00 79.38 87 ASN A N 1
ATOM 681 C CA . ASN A 1 87 ? -2.321 -7.396 2.100 1.00 79.38 87 ASN A CA 1
ATOM 682 C C . ASN A 1 87 ? -1.372 -6.805 1.054 1.00 79.38 87 ASN A C 1
ATOM 684 O O . ASN A 1 87 ? -1.423 -5.619 0.726 1.00 79.38 87 ASN A O 1
ATOM 688 N N . SER A 1 88 ? -0.481 -7.631 0.507 1.00 72.69 88 SER A N 1
ATOM 689 C CA . SER A 1 88 ? 0.440 -7.195 -0.541 1.00 72.69 88 SER A CA 1
ATOM 690 C C . SER A 1 88 ? 0.380 -8.129 -1.741 1.00 72.69 88 SER A C 1
ATOM 692 O O . SER A 1 88 ? 0.758 -9.295 -1.661 1.00 72.69 88 SER A O 1
ATOM 694 N N . SER A 1 89 ? -0.083 -7.592 -2.868 1.00 81.56 89 SER A N 1
ATOM 695 C CA . SER A 1 89 ? -0.177 -8.278 -4.154 1.00 81.56 89 SER A CA 1
ATOM 696 C C . SER A 1 89 ? 0.959 -7.811 -5.061 1.00 81.56 89 SER A C 1
ATOM 698 O O . SER A 1 89 ? 0.875 -6.775 -5.719 1.00 81.56 89 SER A O 1
ATOM 700 N N . ASN A 1 90 ? 2.050 -8.573 -5.071 1.00 77.25 90 ASN A N 1
ATOM 701 C CA . ASN A 1 90 ? 3.272 -8.222 -5.786 1.00 77.25 90 ASN A CA 1
ATOM 702 C C . ASN A 1 90 ? 3.473 -9.149 -6.983 1.00 77.25 90 ASN A C 1
ATOM 704 O O . ASN A 1 90 ? 3.649 -10.353 -6.816 1.00 77.25 90 ASN A O 1
ATOM 708 N N . SER A 1 91 ? 3.495 -8.579 -8.184 1.00 80.81 91 SER A N 1
ATOM 709 C CA . SER A 1 91 ? 3.824 -9.295 -9.413 1.00 80.81 91 SER A CA 1
ATOM 710 C C . SER A 1 91 ? 5.198 -8.834 -9.886 1.00 80.81 91 SER A C 1
ATOM 712 O O . SER A 1 91 ? 5.324 -7.785 -10.526 1.00 80.81 91 SER A O 1
ATOM 714 N N . ALA A 1 92 ? 6.233 -9.588 -9.502 1.00 82.19 92 ALA A N 1
ATOM 715 C CA . ALA A 1 92 ? 7.616 -9.268 -9.830 1.00 82.19 92 ALA A CA 1
ATOM 716 C C . ALA A 1 92 ? 8.530 -10.474 -9.987 1.00 82.19 92 ALA A C 1
ATOM 718 O O . ALA A 1 92 ? 8.302 -11.534 -9.410 1.00 82.19 92 ALA A O 1
ATOM 719 N N . MET A 1 93 ? 9.615 -10.267 -10.736 1.00 83.88 93 MET A N 1
ATOM 720 C CA . MET A 1 93 ? 10.674 -11.263 -10.898 1.00 83.88 93 MET A CA 1
ATOM 721 C C . MET A 1 93 ? 11.501 -11.420 -9.617 1.00 83.88 93 MET A C 1
ATOM 723 O O . MET A 1 93 ? 12.046 -12.487 -9.345 1.00 83.88 93 MET A O 1
ATOM 727 N N . SER A 1 94 ? 11.615 -10.361 -8.817 1.00 79.31 94 SER A N 1
ATOM 728 C CA . SER A 1 94 ? 12.296 -10.391 -7.525 1.00 79.31 94 SER A CA 1
ATOM 729 C C . SER A 1 94 ? 11.565 -9.528 -6.507 1.00 79.31 94 SER A C 1
ATOM 731 O O . SER A 1 94 ? 11.298 -8.353 -6.752 1.00 79.31 94 SER A O 1
ATOM 733 N N . THR A 1 95 ? 11.275 -10.111 -5.345 1.00 79.00 95 THR A N 1
ATOM 734 C CA . THR A 1 95 ? 10.614 -9.425 -4.231 1.00 79.00 95 THR A CA 1
ATOM 735 C C . THR A 1 95 ? 11.415 -9.647 -2.958 1.00 79.00 95 THR A C 1
ATOM 737 O O . THR A 1 95 ? 11.727 -10.783 -2.607 1.00 79.00 95 THR A O 1
ATOM 740 N N . VAL A 1 96 ? 11.735 -8.564 -2.256 1.00 82.44 96 VAL A N 1
ATOM 741 C CA . VAL A 1 96 ? 12.325 -8.600 -0.917 1.00 82.44 96 VAL A CA 1
ATOM 742 C C . VAL A 1 96 ? 11.428 -7.807 0.017 1.00 82.44 96 VAL A C 1
ATOM 744 O O . VAL A 1 96 ? 11.106 -6.656 -0.266 1.00 82.44 96 VAL A O 1
ATOM 747 N N . SER A 1 97 ? 11.052 -8.415 1.138 1.00 77.19 97 SER A N 1
ATOM 748 C CA . SER A 1 97 ? 10.152 -7.807 2.117 1.00 77.19 97 SER A CA 1
ATOM 749 C C . SER A 1 97 ? 10.792 -7.813 3.498 1.00 77.19 97 SER A C 1
ATOM 751 O O . SER A 1 97 ? 11.231 -8.852 3.988 1.00 77.19 97 SER A O 1
ATOM 753 N N . ILE A 1 98 ? 10.827 -6.651 4.145 1.00 81.12 98 ILE A N 1
ATOM 754 C CA . ILE A 1 98 ? 11.255 -6.485 5.533 1.00 81.12 98 ILE A CA 1
ATOM 755 C C . ILE A 1 98 ? 10.053 -6.009 6.337 1.00 81.12 98 ILE A C 1
ATOM 757 O O . ILE A 1 98 ? 9.644 -4.854 6.224 1.00 81.12 98 ILE A O 1
ATOM 761 N N . LEU A 1 99 ? 9.538 -6.893 7.187 1.00 76.50 99 LEU A N 1
ATOM 762 C CA . LEU A 1 99 ? 8.489 -6.591 8.153 1.00 76.50 99 LEU A CA 1
ATOM 763 C C . LEU A 1 99 ? 9.103 -6.460 9.549 1.00 76.50 99 LEU A C 1
ATOM 765 O O . LEU A 1 99 ? 9.800 -7.361 10.016 1.00 76.50 99 LEU A O 1
ATOM 769 N N . ARG A 1 100 ? 8.857 -5.338 10.227 1.00 75.44 100 ARG A N 1
ATOM 770 C CA . ARG A 1 100 ? 9.177 -5.176 11.651 1.00 75.44 100 ARG A CA 1
ATOM 771 C C . ARG A 1 100 ? 7.973 -4.645 12.408 1.00 75.44 100 ARG A C 1
ATOM 773 O O . ARG A 1 100 ? 7.619 -3.481 12.236 1.00 75.44 100 ARG A O 1
ATOM 780 N N . CYS A 1 101 ? 7.430 -5.483 13.281 1.00 63.53 101 CYS A N 1
ATOM 781 C CA . CYS A 1 101 ? 6.390 -5.131 14.238 1.00 63.53 101 CYS A CA 1
ATOM 782 C C . CYS A 1 101 ? 6.988 -5.184 15.653 1.00 63.53 101 CYS A C 1
ATOM 784 O O . CYS A 1 101 ? 7.614 -6.186 15.999 1.00 63.53 101 CYS A O 1
ATOM 786 N N . GLN A 1 102 ? 6.866 -4.099 16.424 1.00 64.06 102 GLN A N 1
ATOM 787 C CA . GLN A 1 102 ? 7.278 -4.008 17.837 1.00 64.06 102 GLN A CA 1
ATOM 788 C C . GLN A 1 102 ? 6.118 -3.514 18.698 1.00 64.06 102 GLN A C 1
ATOM 790 O O . GLN A 1 102 ? 6.082 -3.904 19.878 1.00 64.06 102 GLN A O 1
#